Protein AF-A0A096M9A7-F1 (afdb_monomer_lite)

Radius of gyration: 38.65 Å; chains: 1; bounding box: 70×67×117 Å

Secondary structure (DSSP, 8-state):
-EES-S---EETTEE-SPPPEEPPPEEEPPPP-TTEEEES--SEEETT-EEEEEEPTT-EEES-SEEEB-TTSSBSSPPPEEE---BPPP--TTEEEEEEPPSSB-TT-EEEEEEPTTEEEES-SEEEE-TTS-EES---EEEE----------------------PPP--------

Foldseek 3Di:
DKAFDPDWDQDPVGTPDDDIDDDWQWAAFADDEPQKDKPDDDRIDGAQDWIAIDGHPQWDWADDRIWGQHPVSYTPDHDIYTHHAFADDDDEVQKDWDDWDDPRAGFQTKTFIDGHPQWDKDDHRMWGQHNVNATPPHDIYTDGPPPPPPPDDPDDDDDDDDDDDDDDDDDDDDDDD

pLDDT: mean 85.71, std 19.03, range [34.31, 97.94]

Sequence (177 aa):
MLVGQSVLRCEVQGWTGRVPTCDEVKCVTPAEIVNGRFSPKKDFYGYREVVRYSCNKGLELRGSRDLFCSEDGKFSSAAPTCVRVECKDPVIINGFWESGSRPPHKYKATVTFKCKPEYTMIGKPTVTCNIDSKWSPGLPKCTKNGNALVGNGNALVGGLTGAVVTIPILLVQNYWM

Organism: Poecilia formosa (NCBI:txid48698)

Structure (mmCIF, N/CA/C/O backbone):
data_AF-A0A096M9A7-F1
#
_entry.id   AF-A0A096M9A7-F1
#
loop_
_atom_site.group_PDB
_atom_site.id
_atom_site.type_symbol
_atom_site.label_atom_id
_atom_site.label_alt_id
_atom_site.label_comp_id
_atom_site.label_asym_id
_atom_site.label_entity_id
_atom_site.label_seq_id
_atom_site.pdbx_PDB_ins_code
_atom_site.Cartn_x
_atom_site.Cartn_y
_atom_site.Cartn_z
_atom_site.occupancy
_atom_site.B_iso_or_equiv
_atom_site.auth_seq_id
_atom_site.auth_comp_id
_atom_site.auth_asym_id
_atom_site.auth_atom_id
_atom_site.pdbx_PDB_model_num
ATOM 1 N N . MET A 1 1 ? -19.954 7.696 21.086 1.00 83.56 1 MET A N 1
ATOM 2 C CA . MET A 1 1 ? -20.851 8.088 19.991 1.00 83.56 1 MET A CA 1
ATOM 3 C C . MET A 1 1 ? -21.979 8.904 20.585 1.00 83.56 1 MET A C 1
ATOM 5 O O . MET A 1 1 ? -22.549 8.484 21.584 1.00 83.56 1 MET A O 1
ATOM 9 N N . LEU A 1 2 ? -22.255 10.083 20.028 1.00 86.81 2 LEU A N 1
ATOM 10 C CA . LEU A 1 2 ? -23.389 10.888 20.470 1.00 86.81 2 LEU A CA 1
ATOM 11 C C . LEU A 1 2 ? -24.690 10.214 20.018 1.00 86.81 2 LEU A C 1
ATOM 13 O O . LEU A 1 2 ? -24.870 9.960 18.829 1.00 86.81 2 LEU A O 1
ATOM 17 N N . VAL A 1 3 ? -25.593 9.962 20.958 1.00 88.12 3 VAL A N 1
ATOM 18 C CA . VAL A 1 3 ? -26.933 9.441 20.697 1.00 88.12 3 VAL A CA 1
ATOM 19 C C . VAL A 1 3 ? -27.945 10.512 21.085 1.00 88.12 3 VAL A C 1
ATOM 21 O O . VAL A 1 3 ? -28.114 10.844 22.261 1.00 88.12 3 VAL A O 1
ATOM 24 N N . GLY A 1 4 ? -28.602 11.083 20.076 1.00 88.19 4 GLY A N 1
ATOM 25 C CA . GLY A 1 4 ? -29.548 12.189 20.222 1.00 88.19 4 GLY A CA 1
ATOM 26 C C . GLY A 1 4 ? -29.172 13.396 19.365 1.00 88.19 4 GLY A C 1
ATOM 27 O O . GLY A 1 4 ? -28.389 13.294 18.422 1.00 88.19 4 GLY A O 1
ATOM 28 N N . GLN A 1 5 ? -29.756 14.551 19.678 1.00 89.31 5 GLN A N 1
ATOM 29 C CA . GLN A 1 5 ? -29.462 15.797 18.972 1.00 89.31 5 GLN A CA 1
ATOM 30 C C . GLN A 1 5 ? -28.092 16.343 19.390 1.00 89.31 5 GLN A C 1
ATOM 32 O O . GLN A 1 5 ? -27.795 16.441 20.576 1.00 89.31 5 GLN A O 1
ATOM 37 N N . SER A 1 6 ? -27.270 16.744 18.417 1.00 89.25 6 SER A N 1
ATOM 38 C CA . SER A 1 6 ? -25.973 17.400 18.659 1.00 89.25 6 SER A CA 1
ATOM 39 C C . SER A 1 6 ? -26.087 18.869 19.050 1.00 89.25 6 SER A C 1
ATOM 41 O O . SER A 1 6 ? -25.100 19.473 19.459 1.00 89.25 6 SER A O 1
ATOM 43 N N . VAL A 1 7 ? -27.285 19.443 18.934 1.00 91.06 7 VAL A N 1
ATOM 44 C CA . VAL A 1 7 ? -27.571 20.838 19.253 1.00 91.06 7 VAL A CA 1
ATOM 45 C C . VAL A 1 7 ? -28.910 20.905 19.968 1.00 91.06 7 VAL A C 1
ATOM 47 O O . VAL A 1 7 ? -29.917 20.447 19.432 1.00 91.06 7 VAL A O 1
ATOM 50 N N . LEU A 1 8 ? -28.918 21.521 21.147 1.00 91.88 8 LEU A N 1
ATOM 51 C CA . LEU A 1 8 ? -30.137 21.903 21.854 1.00 91.88 8 LEU A CA 1
ATOM 52 C C . LEU A 1 8 ? -30.291 23.418 21.764 1.00 91.88 8 LEU A C 1
ATOM 54 O O . LEU A 1 8 ? -29.304 24.153 21.834 1.00 91.88 8 LEU A O 1
ATOM 58 N N . ARG A 1 9 ? -31.527 23.892 21.607 1.00 93.19 9 ARG A N 1
ATOM 59 C CA . ARG A 1 9 ? -31.833 25.329 21.593 1.00 93.19 9 ARG A CA 1
ATOM 60 C C . ARG A 1 9 ? -32.567 25.702 22.866 1.00 93.19 9 ARG A C 1
ATOM 62 O O . ARG A 1 9 ? -33.495 24.998 23.251 1.00 93.19 9 ARG A O 1
ATOM 69 N N . CYS A 1 10 ? -32.155 26.788 23.506 1.00 91.94 10 CYS A N 1
ATOM 70 C CA . CYS A 1 10 ? -32.868 27.344 24.648 1.00 91.94 10 CYS A CA 1
ATOM 71 C C . CYS A 1 10 ? -33.947 28.306 24.138 1.00 91.94 10 CYS A C 1
ATOM 73 O O . CYS A 1 10 ? -33.634 29.262 23.429 1.00 91.94 10 CYS A O 1
ATOM 75 N N . GLU A 1 11 ? -35.201 28.033 24.481 1.00 93.12 11 GLU A N 1
ATOM 76 C CA . GLU A 1 11 ? -36.357 28.876 24.177 1.00 93.12 11 GLU A CA 1
ATOM 77 C C . GLU A 1 11 ? -36.994 29.395 25.476 1.00 93.12 11 GLU A C 1
ATOM 79 O O . GLU A 1 11 ? -36.540 29.094 26.579 1.00 93.12 11 GLU A O 1
ATOM 84 N N . VAL A 1 12 ? -38.069 30.183 25.362 1.00 94.25 12 VAL A N 1
ATOM 85 C CA . VAL A 1 12 ? -38.744 30.827 26.508 1.00 94.25 12 VAL A CA 1
ATOM 86 C C . VAL A 1 12 ? -39.238 29.807 27.548 1.00 94.25 12 VAL A C 1
ATOM 88 O O . VAL A 1 12 ? -39.298 30.117 28.734 1.00 94.25 12 VAL A O 1
ATOM 91 N N . GLN A 1 13 ? -39.559 28.580 27.121 1.00 92.44 13 GLN A N 1
ATOM 92 C CA . GLN A 1 13 ? -40.017 27.488 27.991 1.00 92.44 13 GLN A CA 1
ATOM 93 C C . GLN A 1 13 ? -38.896 26.515 28.411 1.00 92.44 13 GLN A C 1
ATOM 95 O O . GLN A 1 13 ? -39.174 25.509 29.062 1.00 92.44 13 GLN A O 1
ATOM 100 N N . GLY A 1 14 ? -37.635 26.805 28.069 1.00 90.88 14 GLY A N 1
ATOM 101 C CA . GLY A 1 14 ? -36.470 25.984 28.405 1.00 90.88 14 GLY A CA 1
ATOM 102 C C . GLY A 1 14 ? -35.791 25.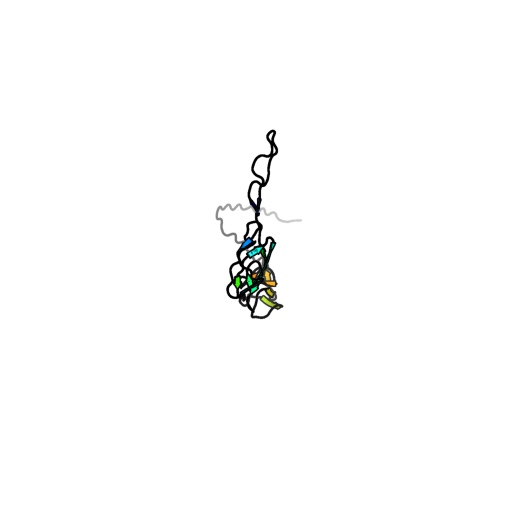341 27.193 1.00 90.88 14 GLY A C 1
ATOM 103 O O . GLY A 1 14 ? -35.977 25.754 26.049 1.00 90.88 14 GLY A O 1
ATOM 104 N N . TRP A 1 15 ? -34.949 24.338 27.452 1.00 90.00 15 TRP A N 1
ATOM 105 C CA . TRP A 1 15 ? -34.225 23.616 26.405 1.00 90.00 15 TRP A CA 1
ATOM 106 C C . TRP A 1 15 ? -35.167 22.758 25.560 1.00 90.00 15 TRP A C 1
ATOM 108 O O . TRP A 1 15 ? -35.959 21.973 26.078 1.00 90.00 15 TRP A O 1
ATOM 118 N N . THR A 1 16 ? -35.037 22.882 24.245 1.00 91.75 16 THR A N 1
ATOM 119 C CA . THR A 1 16 ? -35.750 22.059 23.269 1.00 91.75 16 THR A CA 1
ATOM 120 C C . THR A 1 16 ? -35.065 20.707 23.120 1.00 91.75 16 THR A C 1
ATOM 122 O O . THR A 1 16 ? -33.860 20.632 22.892 1.00 91.75 16 THR A O 1
ATOM 125 N N . GLY A 1 17 ? -35.847 19.632 23.224 1.00 87.88 17 GLY A N 1
ATOM 126 C CA . GLY A 1 17 ? -35.360 18.265 23.050 1.00 87.88 17 GLY A CA 1
ATOM 127 C C . GLY A 1 17 ? -34.871 17.604 24.341 1.00 87.88 17 GLY A C 1
ATOM 128 O O . GLY A 1 17 ? -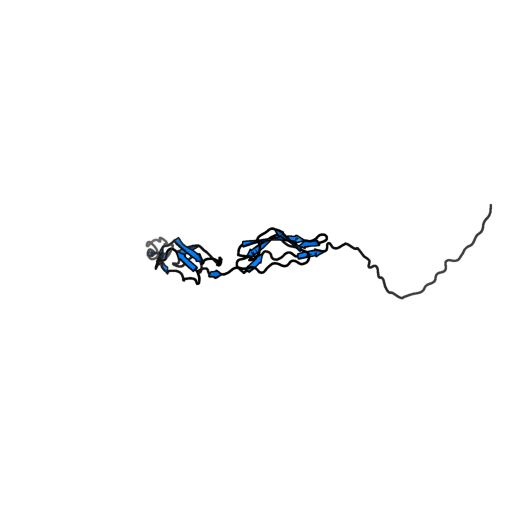34.983 18.142 25.440 1.00 87.88 17 GLY A O 1
ATOM 129 N N . ARG A 1 18 ? -34.365 16.374 24.207 1.00 90.06 18 ARG A N 1
ATOM 130 C CA . ARG A 1 18 ? -33.755 15.631 25.319 1.00 90.06 18 ARG A CA 1
ATOM 131 C C . ARG A 1 18 ? -32.244 15.816 25.287 1.00 90.06 18 ARG A C 1
ATOM 133 O O . ARG A 1 18 ? -31.655 15.823 24.208 1.00 90.06 18 ARG A O 1
ATOM 140 N N . VAL A 1 19 ? -31.635 15.896 26.469 1.00 89.44 19 VAL A N 1
ATOM 141 C CA . VAL A 1 19 ? -30.174 15.896 26.619 1.00 89.44 19 VAL A CA 1
ATOM 142 C C . VAL A 1 19 ? -29.604 14.652 25.925 1.00 89.44 19 VAL A C 1
ATOM 144 O O . VAL A 1 19 ? -30.070 13.547 26.220 1.00 89.44 19 VAL A O 1
ATOM 147 N N . PRO A 1 20 ? -28.660 14.801 24.977 1.00 91.62 20 PRO A N 1
ATOM 148 C CA . PRO A 1 20 ? -28.088 13.659 24.286 1.00 91.62 20 PRO A CA 1
ATOM 149 C C . PRO A 1 20 ? -27.222 12.834 25.236 1.00 91.62 20 PRO A C 1
ATOM 151 O O . PRO A 1 20 ? -26.706 13.326 26.240 1.00 91.62 20 PRO A O 1
ATOM 154 N N . THR A 1 21 ? -27.045 11.567 24.888 1.00 90.94 21 THR A N 1
ATOM 155 C CA . THR A 1 21 ? -26.214 10.630 25.648 1.00 90.94 21 THR A CA 1
ATOM 156 C C . THR A 1 21 ? -24.941 10.307 24.878 1.00 90.94 21 THR A C 1
ATOM 158 O O . THR A 1 21 ? -24.891 10.421 23.651 1.00 90.94 21 THR A O 1
ATOM 161 N N . CYS A 1 22 ? -23.885 9.954 25.607 1.00 88.25 22 CYS A N 1
ATOM 162 C CA . CYS A 1 22 ? -22.612 9.543 25.031 1.00 88.25 22 CYS A CA 1
ATOM 163 C C . CYS A 1 22 ? -22.414 8.057 25.288 1.00 88.25 22 CYS A C 1
ATOM 165 O O . CYS A 1 22 ? -22.040 7.663 26.391 1.00 88.25 22 CYS A O 1
ATOM 167 N N . ASP A 1 23 ? -22.609 7.259 24.247 1.00 89.31 23 ASP A N 1
ATOM 168 C CA . ASP A 1 23 ? -22.339 5.831 24.309 1.00 89.31 23 ASP A CA 1
ATOM 169 C C . ASP A 1 23 ? -20.864 5.552 24.037 1.00 89.31 23 ASP A C 1
ATOM 171 O O . ASP A 1 23 ? -20.188 6.269 23.289 1.00 89.31 23 ASP A O 1
ATOM 175 N N . GLU A 1 24 ? -20.343 4.486 24.628 1.00 90.12 24 GLU A N 1
ATOM 176 C CA . GLU A 1 24 ? -18.985 4.038 24.355 1.00 90.12 24 GLU A CA 1
ATOM 177 C C . GLU A 1 24 ? -18.873 3.558 22.898 1.00 90.12 24 GLU A C 1
ATOM 179 O O . GLU A 1 24 ? -19.685 2.766 22.421 1.00 90.12 24 GLU A O 1
ATOM 184 N N . VAL A 1 25 ? -17.861 4.033 22.167 1.00 94.06 25 VAL A N 1
ATOM 185 C CA . VAL A 1 25 ? -17.594 3.542 20.808 1.00 94.06 25 VAL A CA 1
ATOM 186 C C . VAL A 1 25 ? -16.861 2.214 20.911 1.00 94.06 25 VAL A C 1
ATOM 188 O O . VAL A 1 25 ? -15.770 2.156 21.479 1.00 94.06 25 VAL A O 1
ATOM 191 N N . LYS A 1 26 ? -17.441 1.172 20.317 1.00 94.75 26 LYS A N 1
ATOM 192 C CA . LYS A 1 26 ? -16.842 -0.160 20.245 1.00 94.75 26 LYS A CA 1
ATOM 193 C C . LYS A 1 26 ? -16.860 -0.656 18.812 1.00 94.75 26 LYS A C 1
ATOM 195 O O . LYS A 1 26 ? -17.927 -0.868 18.245 1.00 94.75 26 LYS A O 1
ATOM 200 N N . CYS A 1 27 ? -15.680 -0.877 18.252 1.00 95.62 27 CYS A N 1
ATOM 201 C CA . CYS A 1 27 ? -15.537 -1.600 17.000 1.00 95.62 27 CYS A CA 1
ATOM 202 C C . CYS A 1 27 ? -15.438 -3.095 17.283 1.00 95.62 27 CYS A C 1
ATOM 204 O O . CYS A 1 27 ? -14.633 -3.516 18.116 1.00 95.62 27 CYS A O 1
ATOM 206 N N . VAL A 1 28 ? -16.234 -3.891 16.571 1.00 95.19 28 VAL A N 1
ATOM 207 C CA . VAL A 1 28 ? -16.109 -5.355 16.568 1.00 95.19 28 VAL A CA 1
ATOM 208 C C . VAL A 1 28 ? -14.767 -5.740 15.960 1.00 95.19 28 VAL A C 1
ATOM 210 O O . VAL A 1 28 ? -14.280 -5.053 15.060 1.00 95.19 28 VAL A O 1
ATOM 213 N N . THR A 1 29 ? -14.181 -6.837 16.441 1.00 95.25 29 THR A N 1
ATOM 214 C CA . THR A 1 29 ? -12.941 -7.385 15.893 1.00 95.25 29 THR A CA 1
ATOM 215 C C . THR A 1 29 ? -12.959 -7.450 14.359 1.00 95.25 29 THR A C 1
ATOM 217 O O . THR A 1 29 ? -13.953 -7.881 13.764 1.00 95.25 29 THR A O 1
ATOM 220 N N . PRO A 1 30 ? -11.908 -6.955 13.685 1.00 93.44 30 PRO A N 1
ATOM 221 C CA . PRO A 1 30 ? -11.904 -6.891 12.235 1.00 93.44 30 PRO A CA 1
ATOM 222 C C . PRO A 1 30 ? -11.671 -8.284 11.634 1.00 93.44 30 PRO A C 1
ATOM 224 O O . PRO A 1 30 ? -11.196 -9.203 12.301 1.00 93.44 30 PRO A O 1
ATOM 227 N N . ALA A 1 31 ? -11.988 -8.438 10.348 1.00 91.31 31 ALA A N 1
ATOM 228 C CA . ALA A 1 31 ? -11.850 -9.717 9.658 1.00 91.31 31 ALA A CA 1
ATOM 229 C C . ALA A 1 31 ? -10.396 -10.222 9.643 1.00 91.31 31 ALA A C 1
ATOM 231 O O . ALA A 1 31 ? -9.459 -9.474 9.354 1.00 91.31 31 ALA A O 1
ATOM 232 N N . GLU A 1 32 ? -10.210 -11.520 9.891 1.00 93.19 32 GLU A N 1
ATOM 233 C CA . GLU A 1 32 ? -8.921 -12.165 9.656 1.00 93.19 32 GLU A CA 1
ATOM 234 C C . GLU A 1 32 ? -8.605 -12.220 8.156 1.00 93.19 32 GLU A C 1
ATOM 236 O O . GLU A 1 32 ? -9.496 -12.299 7.308 1.00 93.19 32 GLU A O 1
ATOM 241 N N . ILE A 1 33 ? -7.315 -12.178 7.821 1.00 96.12 33 ILE A N 1
ATOM 242 C CA . ILE A 1 33 ? -6.848 -12.156 6.433 1.00 96.12 33 ILE A CA 1
ATOM 243 C C . ILE A 1 33 ? -6.025 -13.405 6.132 1.00 96.12 33 ILE A C 1
ATOM 245 O O . ILE A 1 33 ? -5.212 -13.853 6.942 1.00 96.12 33 ILE A O 1
ATOM 249 N N . VAL A 1 34 ? -6.210 -13.966 4.939 1.00 96.56 34 VAL A N 1
ATOM 250 C CA . VAL A 1 34 ? -5.462 -15.149 4.500 1.00 96.56 34 VAL A CA 1
ATOM 251 C C . VAL A 1 34 ? -3.978 -14.801 4.367 1.00 96.56 34 VAL A C 1
ATOM 253 O O . VAL A 1 34 ? -3.616 -13.776 3.789 1.00 96.56 34 VAL A O 1
ATOM 256 N N . ASN A 1 35 ? -3.110 -15.677 4.878 1.00 96.69 35 ASN A N 1
ATOM 257 C CA . ASN A 1 35 ? -1.656 -15.493 4.901 1.00 96.69 35 ASN A CA 1
ATOM 258 C C . ASN A 1 35 ? -1.183 -14.206 5.600 1.00 96.69 35 ASN A C 1
ATOM 260 O O . ASN A 1 35 ? -0.130 -13.658 5.259 1.00 96.69 35 ASN A O 1
ATOM 264 N N . GLY A 1 36 ? -1.940 -13.731 6.584 1.00 96.19 36 GLY A N 1
ATOM 265 C CA . GLY A 1 36 ? -1.553 -12.607 7.417 1.00 96.19 36 GLY A CA 1
ATOM 266 C C . GLY A 1 36 ? -2.132 -12.712 8.818 1.00 96.19 36 GLY A C 1
ATOM 267 O O . GLY A 1 36 ? -2.780 -13.686 9.189 1.00 96.19 36 GLY A O 1
ATOM 268 N N . ARG A 1 37 ? -1.844 -11.697 9.622 1.00 96.75 37 ARG A N 1
ATOM 269 C CA . ARG A 1 37 ? -2.330 -11.553 10.994 1.00 96.75 37 ARG A CA 1
ATOM 270 C C . ARG A 1 37 ? -2.415 -10.079 11.351 1.00 96.75 37 ARG A C 1
ATOM 272 O O . ARG A 1 37 ? -1.676 -9.268 10.787 1.00 96.75 37 ARG A O 1
ATOM 279 N N . PHE A 1 38 ? -3.240 -9.747 12.332 1.00 97.12 38 PHE A N 1
ATOM 280 C CA . PHE A 1 38 ? -3.248 -8.422 12.941 1.00 97.12 38 PHE A CA 1
ATOM 281 C C . PHE A 1 38 ? -2.974 -8.489 14.441 1.00 97.12 38 PHE A C 1
ATOM 283 O O . PHE A 1 38 ? -3.144 -9.529 15.079 1.00 97.12 38 PHE A O 1
ATOM 290 N N . SER A 1 39 ? -2.525 -7.366 14.992 1.00 96.62 39 SER A N 1
ATOM 291 C CA . SER A 1 39 ? -2.286 -7.187 16.422 1.00 96.62 39 SER A CA 1
ATOM 292 C C . SER A 1 39 ? -2.635 -5.761 16.862 1.00 96.62 39 SER A C 1
ATOM 294 O O . SER A 1 39 ? -2.399 -4.836 16.077 1.00 96.62 39 SER A O 1
ATOM 296 N N . PRO A 1 40 ? -3.112 -5.557 18.103 1.00 96.50 40 PRO A N 1
ATOM 297 C CA . PRO A 1 40 ? -3.476 -6.590 19.084 1.00 96.50 40 PRO A CA 1
ATOM 298 C C . PRO A 1 40 ? -4.757 -7.331 18.670 1.00 96.50 40 PRO A C 1
ATOM 300 O O . PRO A 1 40 ? -5.548 -6.763 17.923 1.00 96.50 40 PRO A O 1
ATOM 303 N N . LYS A 1 41 ? -4.963 -8.575 19.130 1.00 95.50 41 LYS A N 1
ATOM 304 C CA . LYS A 1 41 ? -6.234 -9.307 18.969 1.00 95.50 41 LYS A CA 1
ATOM 305 C C . LYS A 1 41 ? -7.111 -9.075 20.201 1.00 95.50 41 LYS A C 1
ATOM 307 O O . LYS A 1 41 ? -6.688 -9.394 21.308 1.00 95.50 41 LYS A O 1
ATOM 312 N N . LYS A 1 42 ? -8.293 -8.501 19.996 1.00 95.75 42 LYS A N 1
ATOM 313 C CA . LYS A 1 42 ? -9.319 -8.245 21.013 1.00 95.75 42 LYS A CA 1
ATOM 314 C C . LYS A 1 42 ? -10.694 -8.527 20.409 1.00 95.75 42 LYS A C 1
ATOM 316 O O . LYS A 1 42 ? -10.843 -8.465 19.187 1.00 95.75 42 LYS A O 1
ATOM 321 N N . ASP A 1 43 ? -11.686 -8.763 21.259 1.00 94.69 43 ASP A N 1
ATOM 322 C CA . ASP A 1 43 ? -13.082 -8.897 20.824 1.00 94.69 43 ASP A CA 1
ATOM 323 C C . ASP A 1 43 ? -13.666 -7.542 20.399 1.00 94.69 43 ASP A C 1
ATOM 325 O O . ASP A 1 43 ? -14.406 -7.451 19.417 1.00 94.69 43 ASP A O 1
ATOM 329 N N . PHE A 1 44 ? -13.259 -6.476 21.100 1.00 95.88 44 PHE A N 1
ATOM 330 C CA . PHE A 1 44 ? -13.680 -5.101 20.847 1.00 95.88 44 PHE A CA 1
ATOM 331 C C . PHE A 1 44 ? -12.515 -4.117 20.941 1.00 95.88 44 PHE A C 1
ATOM 333 O O . PHE A 1 44 ? -11.563 -4.323 21.699 1.00 95.88 44 PHE A O 1
ATOM 340 N N . TYR A 1 45 ? -12.636 -3.025 20.190 1.00 96.88 45 TYR A N 1
ATOM 341 C CA . TYR A 1 45 ? -11.671 -1.931 20.145 1.00 96.88 45 TYR A CA 1
ATOM 342 C C . TYR A 1 45 ? -12.355 -0.610 20.467 1.00 96.88 45 TYR A C 1
ATOM 344 O O . TYR A 1 45 ? -13.426 -0.320 19.931 1.00 96.88 45 TYR A O 1
ATOM 352 N N . GLY A 1 46 ? -11.732 0.181 21.337 1.00 96.06 46 GLY A N 1
ATOM 353 C CA . GLY A 1 46 ? -12.223 1.510 21.706 1.00 96.06 46 GLY A CA 1
ATOM 354 C C . GLY A 1 46 ? -11.943 2.561 20.629 1.00 96.06 46 GLY A C 1
ATOM 355 O O . GLY A 1 46 ? -11.118 2.349 19.740 1.00 96.06 46 GLY A O 1
ATOM 356 N N . TYR A 1 47 ? -12.595 3.724 20.723 1.00 95.19 47 TYR A N 1
ATOM 357 C CA . TYR A 1 47 ? -12.358 4.856 19.816 1.00 95.19 47 TYR A CA 1
ATOM 358 C C . TYR A 1 47 ? -10.860 5.161 19.655 1.00 95.19 47 TYR A C 1
ATOM 360 O O . TYR A 1 47 ? -10.134 5.284 20.640 1.00 95.19 47 TYR A O 1
ATOM 368 N N . ARG A 1 48 ? -10.410 5.307 18.402 1.00 95.31 48 ARG A N 1
ATOM 369 C CA . ARG A 1 48 ? -9.011 5.542 17.995 1.00 95.31 48 ARG A CA 1
ATOM 370 C C . ARG A 1 48 ? -8.015 4.436 18.348 1.00 95.31 48 ARG A C 1
ATOM 372 O O . ARG A 1 48 ? -6.836 4.594 18.028 1.00 95.31 48 ARG A O 1
ATOM 379 N N . GLU A 1 49 ? -8.441 3.312 18.922 1.00 97.44 49 GLU A N 1
ATOM 380 C CA . GLU A 1 49 ? -7.560 2.150 19.026 1.00 97.44 49 GLU A CA 1
ATOM 381 C C . GLU A 1 49 ? -7.185 1.648 17.632 1.00 97.44 49 GLU A C 1
ATOM 383 O O . GLU A 1 49 ? -8.010 1.625 16.714 1.00 97.44 49 GLU A O 1
ATOM 388 N N . VAL A 1 50 ? -5.920 1.253 17.484 1.00 97.25 50 VAL A N 1
ATOM 389 C CA . VAL A 1 50 ? -5.334 0.858 16.205 1.00 97.25 50 VAL A CA 1
ATOM 390 C C . VAL A 1 50 ? -5.062 -0.637 16.191 1.00 97.25 50 VAL A C 1
ATOM 392 O O . VAL A 1 50 ? -4.429 -1.178 17.097 1.00 97.25 50 VAL A O 1
ATOM 395 N N . VAL A 1 51 ? -5.478 -1.286 15.109 1.00 97.56 51 VAL A N 1
ATOM 396 C CA . VAL A 1 51 ? -5.029 -2.625 14.733 1.00 97.56 51 VAL A CA 1
ATOM 397 C C . VAL A 1 51 ? -4.032 -2.518 13.594 1.00 97.56 51 VAL A C 1
ATOM 399 O O . VAL A 1 51 ? -4.218 -1.760 12.639 1.00 97.56 51 VAL A O 1
ATOM 402 N N . ARG A 1 52 ? -2.964 -3.304 13.686 1.00 97.69 52 ARG A N 1
ATOM 403 C CA . ARG A 1 52 ? -1.910 -3.342 12.680 1.00 97.69 52 ARG A CA 1
ATOM 404 C C . ARG A 1 52 ? -1.864 -4.699 12.013 1.00 97.69 52 ARG A C 1
ATOM 406 O O . ARG A 1 52 ? -1.620 -5.704 12.678 1.00 97.69 52 ARG A O 1
ATOM 413 N N . TYR A 1 53 ? -2.049 -4.707 10.701 1.00 97.94 53 TYR A N 1
ATOM 414 C CA . TYR A 1 53 ? -1.946 -5.896 9.869 1.00 97.94 53 TYR A CA 1
ATOM 415 C C . TYR A 1 53 ? -0.507 -6.169 9.443 1.00 97.94 53 TYR A C 1
ATOM 417 O O . TYR A 1 53 ? 0.310 -5.268 9.244 1.00 97.94 53 TYR A O 1
ATOM 425 N N . SER A 1 54 ? -0.206 -7.448 9.275 1.00 96.94 54 SER A N 1
ATOM 426 C CA . SER A 1 54 ? 1.076 -7.949 8.800 1.00 96.94 54 SER A CA 1
ATOM 427 C C . SER A 1 54 ? 0.862 -9.199 7.956 1.00 96.94 54 SER A C 1
ATOM 429 O O . SER A 1 54 ? 0.005 -10.024 8.271 1.00 96.94 54 SER A O 1
ATOM 431 N N . CYS A 1 55 ? 1.637 -9.337 6.884 1.00 97.44 55 CYS A N 1
ATOM 432 C CA . CYS A 1 55 ? 1.609 -10.519 6.032 1.00 97.44 55 CYS A CA 1
ATOM 433 C C . CYS A 1 55 ? 2.672 -11.535 6.445 1.00 97.44 55 CYS A C 1
ATOM 435 O O . CYS A 1 55 ? 3.699 -11.192 7.037 1.00 97.44 55 CYS A O 1
ATOM 437 N N . ASN A 1 56 ? 2.435 -12.795 6.089 1.00 97.44 56 ASN A N 1
ATOM 438 C CA . ASN A 1 56 ? 3.433 -13.850 6.181 1.00 97.44 56 ASN A CA 1
ATOM 439 C C . ASN A 1 56 ? 4.643 -13.539 5.283 1.00 97.44 56 ASN A C 1
ATOM 441 O O . ASN A 1 56 ? 4.574 -12.747 4.341 1.00 97.44 56 ASN A O 1
ATOM 445 N N . LYS A 1 57 ? 5.778 -14.182 5.577 1.00 94.38 57 LYS A N 1
ATOM 446 C CA . LYS A 1 57 ? 7.051 -13.940 4.885 1.00 94.38 57 LYS A CA 1
ATOM 447 C C . LYS A 1 57 ? 6.906 -14.106 3.364 1.00 94.38 57 LYS A C 1
ATOM 449 O O . LYS A 1 57 ? 6.446 -15.140 2.889 1.00 94.38 57 LYS A O 1
ATOM 454 N N . GLY A 1 58 ? 7.376 -13.108 2.612 1.00 92.06 58 GLY A N 1
ATOM 455 C CA . GLY A 1 58 ? 7.382 -13.125 1.143 1.00 92.06 58 GLY A CA 1
ATOM 456 C C . GLY A 1 58 ? 6.070 -12.687 0.484 1.00 92.06 58 GLY A C 1
ATOM 457 O O . GLY A 1 58 ? 5.912 -12.885 -0.721 1.00 92.06 58 GLY A O 1
ATOM 458 N N . LEU A 1 59 ? 5.145 -12.119 1.257 1.00 96.38 59 LEU A N 1
ATOM 459 C CA . LEU A 1 59 ? 3.925 -11.486 0.772 1.00 96.38 59 LEU A CA 1
ATOM 460 C C . LEU A 1 59 ? 3.918 -10.010 1.153 1.00 96.38 59 LEU A C 1
ATOM 462 O O . LEU A 1 59 ? 4.503 -9.606 2.156 1.00 96.38 59 LEU A O 1
ATOM 466 N N . GLU A 1 60 ? 3.200 -9.234 0.361 1.00 96.50 60 GLU A N 1
ATOM 467 C CA . GLU A 1 60 ? 3.099 -7.791 0.488 1.00 96.50 60 GLU A CA 1
ATOM 468 C C . GLU A 1 60 ? 1.664 -7.394 0.806 1.00 96.50 60 GLU A C 1
ATOM 470 O O . GLU A 1 60 ? 0.704 -8.005 0.327 1.00 96.50 60 GLU A O 1
ATOM 475 N N . LEU A 1 61 ? 1.520 -6.359 1.628 1.00 96.44 61 LEU A N 1
ATOM 476 C CA . LEU A 1 61 ? 0.221 -5.894 2.087 1.00 96.44 61 LEU A CA 1
ATOM 477 C C . LEU A 1 61 ? -0.389 -4.923 1.068 1.00 96.44 61 LEU A C 1
ATOM 479 O O . LEU A 1 61 ? 0.131 -3.829 0.849 1.00 96.44 61 LEU A O 1
ATOM 483 N N . ARG A 1 62 ? -1.519 -5.305 0.470 1.00 96.75 62 ARG A N 1
ATOM 484 C CA . ARG A 1 62 ? -2.332 -4.447 -0.395 1.00 96.75 62 ARG A CA 1
ATOM 485 C C . ARG A 1 62 ? -3.503 -3.872 0.401 1.00 96.75 62 ARG A C 1
ATOM 487 O O . ARG A 1 62 ? -4.457 -4.585 0.711 1.00 96.75 62 ARG A O 1
ATOM 494 N N . GLY A 1 63 ? -3.427 -2.575 0.686 1.00 95.12 63 GLY A N 1
ATOM 495 C CA . GLY A 1 63 ? -4.410 -1.826 1.470 1.00 95.12 63 GLY A CA 1
ATOM 496 C C . GLY A 1 63 ? -3.764 -1.110 2.657 1.00 95.12 63 GLY A C 1
ATOM 497 O O . GLY A 1 63 ? -2.539 -1.003 2.741 1.00 95.12 63 GLY A O 1
ATOM 498 N N . SER A 1 64 ? -4.592 -0.620 3.576 1.00 96.19 64 SER A N 1
ATOM 499 C CA . SER A 1 64 ? -4.131 0.054 4.791 1.00 96.19 64 SE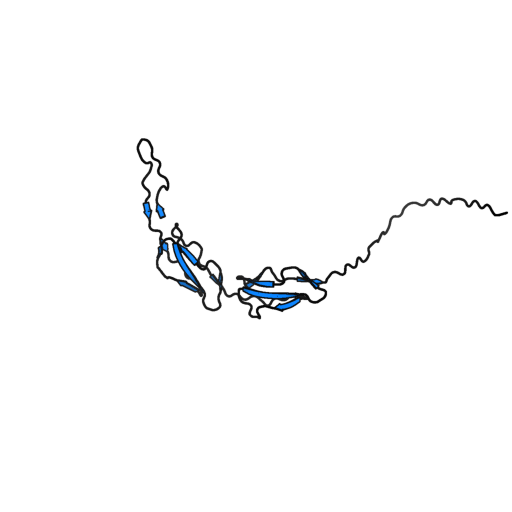R A CA 1
ATOM 500 C C . SER A 1 64 ? -3.525 -0.944 5.773 1.00 96.19 64 SER A C 1
ATOM 502 O O . SER A 1 64 ? -4.136 -1.953 6.111 1.00 96.19 64 SER A O 1
ATOM 504 N N . ARG A 1 65 ? -2.318 -0.648 6.260 1.00 96.44 65 ARG A N 1
ATOM 505 C CA . ARG A 1 65 ? -1.660 -1.452 7.301 1.00 96.44 65 ARG A CA 1
ATOM 506 C C . ARG A 1 65 ? -2.250 -1.221 8.682 1.00 96.44 65 ARG A C 1
ATOM 508 O O . ARG A 1 65 ? -2.392 -2.168 9.449 1.00 96.44 65 ARG A O 1
ATOM 515 N N . ASP A 1 66 ? -2.531 0.036 8.986 1.00 97.25 66 ASP A N 1
ATOM 516 C CA . ASP A 1 66 ? -2.983 0.490 10.289 1.00 97.25 66 ASP A CA 1
ATOM 517 C C . ASP A 1 66 ? -4.453 0.922 10.135 1.00 97.25 66 ASP A C 1
ATOM 519 O O . ASP A 1 66 ? -4.760 1.823 9.352 1.00 97.25 66 ASP A O 1
ATOM 523 N N . LEU A 1 67 ? -5.366 0.236 10.825 1.00 97.31 67 LEU A N 1
ATOM 524 C CA . LEU A 1 67 ? -6.799 0.548 10.854 1.00 97.31 67 LEU A CA 1
ATOM 525 C C . LEU A 1 67 ? -7.132 1.066 12.249 1.00 97.31 67 LEU A C 1
ATOM 527 O O . LEU A 1 67 ? -6.726 0.457 13.235 1.00 97.31 67 LEU A O 1
ATOM 531 N N . PHE A 1 68 ? -7.877 2.163 12.342 1.00 96.81 68 PHE A N 1
ATOM 532 C CA . PHE A 1 68 ? -8.298 2.723 13.626 1.00 96.81 68 PHE A CA 1
ATOM 533 C C . PHE A 1 68 ? -9.808 2.607 13.796 1.00 96.81 68 PHE A C 1
ATOM 535 O O . PHE A 1 68 ? -10.545 2.703 12.813 1.00 96.81 68 PHE A O 1
ATOM 542 N N . CYS A 1 69 ? -10.263 2.405 15.030 1.00 96.81 69 CYS A N 1
ATOM 543 C CA . CYS A 1 69 ? -11.684 2.425 15.344 1.00 96.81 69 CYS A CA 1
ATOM 544 C C . CYS A 1 69 ? -12.219 3.860 15.239 1.00 96.81 69 CYS A C 1
ATOM 546 O O . CYS A 1 69 ? -11.794 4.759 15.971 1.00 96.81 69 CYS A O 1
ATOM 548 N N . SER A 1 70 ? -13.105 4.075 14.275 1.00 95.12 70 SER A N 1
ATOM 549 C CA . SER A 1 70 ? -13.745 5.351 13.976 1.00 95.12 70 SER A CA 1
ATOM 550 C C . SER A 1 70 ? -14.933 5.597 14.915 1.00 95.12 70 SER A C 1
ATOM 552 O O . SER A 1 70 ? -15.351 4.720 15.667 1.00 95.12 70 SER A O 1
ATOM 554 N N . GLU A 1 71 ? -15.449 6.824 14.927 1.00 91.94 71 GLU A N 1
ATOM 555 C CA . GLU A 1 71 ? -16.532 7.257 15.823 1.00 91.94 71 GLU A CA 1
ATOM 556 C C . GLU A 1 71 ? -17.872 6.548 15.577 1.00 91.94 71 GLU A C 1
ATOM 558 O O . GLU A 1 71 ? -18.709 6.488 16.478 1.00 91.94 71 GLU A O 1
ATOM 563 N N . ASP A 1 72 ? -18.041 5.977 14.384 1.00 90.62 72 ASP A N 1
ATOM 564 C CA . ASP A 1 72 ? -19.201 5.208 13.931 1.00 90.62 72 ASP A CA 1
ATOM 565 C C . ASP A 1 72 ? -19.168 3.736 14.381 1.00 90.62 72 ASP A C 1
ATOM 567 O O . ASP A 1 72 ? -20.004 2.937 13.958 1.00 90.62 72 ASP A O 1
ATOM 571 N N . GLY A 1 73 ? -18.195 3.353 15.218 1.00 92.25 73 GLY A N 1
ATOM 572 C CA . GLY A 1 73 ? -18.045 1.976 15.691 1.00 92.25 73 GLY A CA 1
ATOM 573 C C . GLY A 1 73 ? -17.565 1.011 14.603 1.00 92.25 73 GLY A C 1
ATOM 574 O O . GLY A 1 73 ? -17.738 -0.202 14.730 1.00 92.25 73 GLY A O 1
ATOM 575 N N . LYS A 1 74 ? -16.953 1.526 13.528 1.00 94.31 74 LYS A N 1
ATOM 576 C CA . LYS A 1 74 ? -16.330 0.732 12.462 1.00 94.31 74 LYS A CA 1
ATOM 577 C C . LYS A 1 74 ? -14.855 1.070 12.324 1.00 94.31 74 LYS A C 1
ATOM 579 O O . LYS A 1 74 ?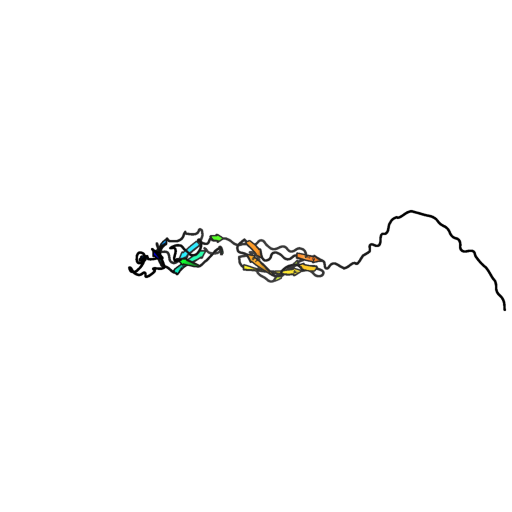 -14.389 2.121 12.750 1.00 94.31 74 LYS A O 1
ATOM 584 N N . PHE A 1 75 ? -14.092 0.176 11.709 1.00 96.62 75 PHE A N 1
ATOM 585 C CA . PHE A 1 75 ? -12.715 0.498 11.357 1.00 96.62 75 PHE A CA 1
ATOM 586 C C . PHE A 1 75 ? -12.653 1.465 10.174 1.00 96.62 75 PHE A C 1
ATOM 588 O O . PHE A 1 75 ? -13.458 1.391 9.248 1.00 96.62 75 PHE A O 1
ATOM 595 N N . SER A 1 76 ? -11.643 2.332 10.189 1.00 96.12 76 SER A N 1
ATOM 596 C CA . SER A 1 76 ? -11.421 3.400 9.208 1.00 96.12 76 SER A CA 1
ATOM 597 C C . SER A 1 76 ? -11.300 2.949 7.751 1.00 96.12 76 SER A C 1
ATOM 599 O O . SER A 1 76 ? -11.452 3.754 6.836 1.00 96.12 76 SER A O 1
ATOM 601 N N . SER A 1 77 ? -10.982 1.677 7.514 1.00 95.56 77 SER A N 1
ATOM 602 C CA . SER A 1 77 ? -10.931 1.078 6.182 1.00 95.56 77 SER A CA 1
ATOM 603 C C . SER A 1 77 ? -11.189 -0.426 6.261 1.00 95.56 77 SER A C 1
ATOM 605 O O . SER A 1 77 ? -11.199 -1.009 7.346 1.00 95.56 77 SER A O 1
ATOM 607 N N . ALA A 1 78 ? -11.422 -1.055 5.109 1.00 95.12 78 ALA A N 1
ATOM 608 C CA . ALA A 1 78 ? -11.560 -2.504 5.018 1.00 95.12 78 ALA A CA 1
ATOM 609 C C . ALA A 1 78 ? -10.235 -3.217 5.340 1.00 95.12 78 ALA A C 1
ATOM 611 O O . ALA A 1 78 ? -9.151 -2.659 5.144 1.00 95.12 78 ALA A O 1
ATOM 612 N N . ALA A 1 79 ? -10.331 -4.468 5.797 1.00 95.75 79 ALA A N 1
ATOM 613 C CA . ALA A 1 79 ? -9.158 -5.295 6.047 1.00 95.75 79 ALA A CA 1
ATOM 614 C C . ALA A 1 79 ? -8.310 -5.438 4.761 1.00 95.75 79 ALA A C 1
ATOM 616 O O . ALA A 1 79 ? -8.862 -5.664 3.678 1.00 95.75 79 ALA A O 1
ATOM 617 N N . PRO A 1 80 ? -6.978 -5.288 4.849 1.00 97.25 80 PRO A N 1
ATOM 618 C CA . PRO A 1 80 ? -6.094 -5.400 3.695 1.00 97.25 80 PRO A CA 1
ATOM 619 C C . PRO A 1 80 ? -5.966 -6.850 3.213 1.00 97.25 80 PRO A C 1
ATOM 621 O O . PRO A 1 80 ? -6.369 -7.796 3.881 1.00 97.25 80 PRO A O 1
ATOM 624 N N . THR A 1 81 ? -5.335 -7.045 2.059 1.00 97.19 81 THR A N 1
ATOM 625 C CA . THR A 1 81 ? -5.058 -8.383 1.512 1.00 97.19 81 THR A CA 1
ATOM 626 C C . THR A 1 81 ? -3.558 -8.627 1.408 1.00 97.19 81 THR A C 1
ATOM 628 O O . THR A 1 81 ? -2.794 -7.708 1.118 1.00 97.19 81 THR A O 1
ATOM 631 N N . CYS A 1 82 ? -3.122 -9.866 1.634 1.00 97.56 82 CYS A N 1
ATOM 632 C CA . CYS A 1 82 ? -1.733 -10.267 1.430 1.00 97.56 82 CYS A CA 1
ATOM 633 C C . CYS A 1 82 ? -1.567 -10.880 0.043 1.00 97.56 82 CYS A C 1
ATOM 635 O O . CYS A 1 82 ? -2.198 -11.885 -0.280 1.00 97.56 82 CYS A O 1
ATOM 637 N N . VAL A 1 83 ? -0.705 -10.282 -0.777 1.00 96.88 83 VAL A N 1
ATOM 638 C CA . VAL A 1 83 ? -0.483 -10.695 -2.166 1.00 96.88 83 VAL A CA 1
ATOM 639 C C . VAL A 1 83 ? 0.989 -10.994 -2.411 1.00 96.88 83 VAL A C 1
ATOM 641 O O . VAL A 1 83 ? 1.873 -10.326 -1.878 1.00 96.88 83 VAL A O 1
ATOM 644 N N . ARG A 1 84 ? 1.274 -12.002 -3.237 1.00 96.44 84 ARG A N 1
ATOM 645 C CA . ARG A 1 84 ? 2.625 -12.197 -3.767 1.00 96.44 84 ARG A CA 1
ATOM 646 C C . ARG A 1 84 ? 2.813 -11.232 -4.928 1.00 96.44 84 ARG A C 1
ATOM 648 O O . ARG A 1 84 ? 1.993 -11.217 -5.842 1.00 96.44 84 ARG A O 1
ATOM 655 N N . VAL A 1 85 ? 3.876 -10.439 -4.875 1.00 96.81 85 VAL A N 1
ATOM 656 C CA . VAL A 1 85 ? 4.222 -9.491 -5.936 1.00 96.81 85 VAL A CA 1
ATOM 657 C C . VAL A 1 85 ? 5.492 -9.953 -6.614 1.00 96.81 85 VAL A C 1
ATOM 659 O O . VAL A 1 85 ? 6.535 -10.067 -5.969 1.00 96.81 85 VAL A O 1
ATOM 662 N N . GLU A 1 86 ? 5.386 -10.186 -7.914 1.00 96.69 86 GLU A N 1
ATOM 663 C CA . GLU A 1 86 ? 6.512 -10.566 -8.751 1.00 96.69 86 GLU A CA 1
ATOM 664 C C . GLU A 1 86 ? 6.285 -10.026 -10.161 1.00 96.69 86 GLU A C 1
ATOM 666 O O . GLU A 1 86 ? 5.402 -10.486 -10.888 1.00 96.69 86 GLU A O 1
ATOM 671 N N . CYS A 1 87 ? 7.043 -8.997 -10.533 1.00 96.38 87 CYS A N 1
ATOM 672 C CA . CYS A 1 87 ? 6.967 -8.438 -11.873 1.00 96.38 87 CYS A CA 1
ATOM 673 C C . CYS A 1 87 ? 7.748 -9.311 -12.852 1.00 96.38 87 CYS A C 1
ATOM 675 O O . CYS A 1 87 ? 8.868 -9.732 -12.570 1.00 96.38 87 CYS A O 1
ATOM 677 N N . LYS A 1 88 ? 7.165 -9.534 -14.033 1.00 95.44 88 LYS A N 1
ATOM 678 C CA . LYS A 1 88 ? 7.856 -10.219 -15.129 1.00 95.44 88 LYS A CA 1
ATOM 679 C C . LYS A 1 88 ? 9.090 -9.437 -15.558 1.00 95.44 88 LYS A C 1
ATOM 681 O O . LYS A 1 88 ? 9.067 -8.203 -15.539 1.00 95.44 88 LYS A O 1
ATOM 686 N N . ASP A 1 89 ? 10.102 -10.163 -16.018 1.00 93.81 89 ASP A N 1
ATOM 687 C CA . ASP A 1 89 ? 11.332 -9.568 -16.518 1.00 93.81 89 ASP A CA 1
ATOM 688 C C . ASP A 1 89 ? 11.026 -8.570 -17.653 1.00 93.81 89 ASP A C 1
ATOM 690 O O . ASP A 1 89 ? 10.398 -8.923 -18.659 1.00 93.81 89 ASP A O 1
ATOM 694 N N . PRO A 1 90 ? 11.397 -7.294 -17.477 1.00 91.31 90 PRO A N 1
ATOM 695 C CA . PRO A 1 90 ? 11.102 -6.236 -18.434 1.00 91.31 90 PRO A CA 1
ATOM 696 C C . PRO A 1 90 ? 11.971 -6.360 -19.693 1.00 91.31 90 PRO A C 1
ATOM 698 O O . PRO A 1 90 ? 13.197 -6.409 -19.615 1.00 91.31 90 PRO A O 1
ATOM 701 N N . VAL A 1 91 ? 11.337 -6.344 -20.870 1.00 90.62 91 VAL A N 1
ATOM 702 C CA . VAL A 1 91 ? 12.023 -6.407 -22.172 1.00 90.62 91 VAL A CA 1
ATOM 703 C C . VAL A 1 91 ? 11.823 -5.097 -22.925 1.00 90.62 91 VAL A C 1
ATOM 705 O O . VAL A 1 91 ? 10.691 -4.697 -23.194 1.00 90.62 91 VAL A O 1
ATOM 708 N N . ILE A 1 92 ? 12.929 -4.443 -23.292 1.00 93.56 92 ILE A N 1
ATOM 709 C CA . ILE A 1 92 ? 12.926 -3.188 -24.054 1.00 93.56 92 ILE A CA 1
ATOM 710 C C . ILE A 1 92 ? 13.692 -3.383 -25.356 1.00 93.56 92 ILE A C 1
ATOM 712 O O . ILE A 1 92 ? 14.908 -3.569 -25.365 1.00 93.56 92 ILE A O 1
ATOM 716 N N . ILE A 1 93 ? 12.974 -3.315 -26.476 1.00 94.56 93 ILE A N 1
ATOM 717 C CA . ILE A 1 93 ? 13.571 -3.400 -27.811 1.00 94.56 93 ILE A CA 1
ATOM 718 C C . ILE A 1 93 ? 14.483 -2.182 -28.011 1.00 94.56 93 ILE A C 1
ATOM 720 O O . ILE A 1 93 ? 14.075 -1.052 -27.753 1.00 94.56 93 ILE A O 1
ATOM 724 N N . ASN A 1 94 ? 15.718 -2.414 -28.463 1.00 94.69 94 ASN A N 1
ATOM 725 C CA . ASN A 1 94 ? 16.760 -1.387 -28.625 1.00 94.69 94 ASN A CA 1
ATOM 726 C C . ASN A 1 94 ? 17.166 -0.658 -27.330 1.00 94.69 94 ASN A C 1
ATOM 728 O O . ASN A 1 94 ? 17.831 0.375 -27.391 1.00 94.69 94 ASN A O 1
ATOM 732 N N . GLY A 1 95 ? 16.821 -1.218 -26.169 1.00 94.19 95 GLY A N 1
ATOM 733 C CA . GLY A 1 95 ? 17.329 -0.808 -24.864 1.00 94.19 95 GLY A CA 1
ATOM 734 C C . GLY A 1 95 ? 18.183 -1.894 -24.217 1.00 94.19 95 GLY A C 1
ATOM 735 O O . GLY A 1 95 ? 18.236 -3.031 -24.687 1.00 94.19 95 GLY A O 1
ATOM 736 N N . PHE A 1 96 ? 18.868 -1.534 -23.138 1.00 94.00 96 PHE A N 1
ATOM 737 C CA . PHE A 1 96 ? 19.578 -2.458 -22.265 1.00 94.00 96 PHE A CA 1
ATOM 738 C C . PHE A 1 96 ? 19.412 -2.055 -20.801 1.00 94.00 96 PHE A C 1
ATOM 740 O O . PHE A 1 96 ? 19.084 -0.911 -20.473 1.00 94.00 96 PHE A O 1
ATOM 747 N N . TRP A 1 97 ? 19.619 -3.034 -19.926 1.00 94.12 97 TRP A N 1
ATOM 748 C CA . TRP A 1 97 ? 19.626 -2.837 -18.486 1.00 94.12 97 TRP A CA 1
ATOM 749 C C . TRP A 1 97 ? 20.878 -2.066 -18.081 1.00 94.12 97 TRP A C 1
ATOM 751 O O . TRP A 1 97 ? 21.990 -2.557 -18.259 1.00 94.12 97 TRP A O 1
ATOM 761 N N . GLU A 1 98 ? 20.704 -0.886 -17.495 1.00 95.25 98 GLU A N 1
ATOM 762 C CA . GLU A 1 98 ? 21.821 -0.075 -17.011 1.00 95.25 98 GLU A CA 1
ATOM 763 C C . GLU A 1 98 ? 22.122 -0.359 -15.535 1.00 95.25 98 GLU A C 1
ATOM 765 O O . GLU A 1 98 ? 23.267 -0.599 -15.163 1.00 95.25 98 GLU A O 1
ATOM 770 N N . SER A 1 99 ? 21.096 -0.368 -14.680 1.00 95.75 99 SER A N 1
ATOM 771 C CA . SER A 1 99 ? 21.250 -0.602 -13.239 1.00 95.75 99 SER A CA 1
ATOM 772 C C . SER A 1 99 ? 19.928 -1.000 -12.573 1.00 95.75 99 SER A C 1
ATOM 774 O O . SER A 1 99 ? 18.863 -0.913 -13.182 1.00 95.75 99 SER A O 1
ATOM 776 N N . GLY A 1 100 ? 19.986 -1.480 -11.326 1.00 94.50 100 GLY A N 1
ATOM 777 C CA . GLY A 1 100 ? 18.799 -1.807 -10.525 1.00 94.50 100 GLY A CA 1
ATOM 778 C C . GLY A 1 100 ? 18.756 -3.243 -9.994 1.00 94.50 100 GLY A C 1
ATOM 779 O O . GLY A 1 100 ? 19.756 -3.960 -9.988 1.00 94.50 100 GLY A O 1
ATOM 780 N N . SER A 1 101 ? 17.583 -3.648 -9.509 1.00 94.38 101 SER A N 1
ATOM 781 C CA . SER A 1 101 ? 17.322 -4.934 -8.850 1.00 94.38 101 SER A CA 1
ATOM 782 C C . SER A 1 101 ? 17.275 -6.092 -9.844 1.00 94.38 101 SER A C 1
ATOM 784 O O . SER A 1 101 ? 16.439 -6.058 -10.736 1.00 94.38 101 SER A O 1
ATOM 786 N N . ARG A 1 102 ? 18.101 -7.135 -9.665 1.00 91.94 102 ARG A N 1
ATOM 787 C CA . ARG A 1 102 ? 18.071 -8.363 -10.489 1.00 91.94 102 ARG A CA 1
ATOM 788 C C . ARG A 1 102 ? 16.807 -9.214 -10.251 1.00 91.94 102 ARG A C 1
ATOM 790 O O . ARG A 1 102 ? 16.215 -9.093 -9.175 1.00 91.94 102 ARG A O 1
ATOM 797 N N . PRO A 1 103 ? 16.419 -10.090 -11.201 1.00 91.81 103 PRO A N 1
ATOM 798 C CA . PRO A 1 103 ? 15.336 -11.047 -10.990 1.00 91.81 103 PRO A CA 1
ATOM 799 C C . PRO A 1 103 ? 15.624 -11.987 -9.801 1.00 91.81 103 PRO A C 1
ATOM 801 O O . PRO A 1 103 ? 16.791 -12.324 -9.567 1.00 91.81 103 PRO A O 1
ATOM 804 N N . PRO A 1 104 ? 14.597 -12.445 -9.058 1.00 93.62 104 PRO A N 1
ATOM 805 C CA . PRO A 1 104 ? 13.172 -12.143 -9.231 1.00 93.62 104 PRO A CA 1
ATOM 806 C C . PRO A 1 104 ? 12.782 -10.743 -8.718 1.00 93.62 104 PRO A C 1
ATOM 808 O O . PRO A 1 104 ? 13.171 -10.322 -7.624 1.00 93.62 104 PRO A O 1
ATOM 811 N N . HIS A 1 105 ? 11.962 -10.030 -9.494 1.00 95.56 105 HIS A N 1
ATOM 812 C CA . HIS A 1 105 ? 11.576 -8.642 -9.224 1.00 95.56 105 HIS A CA 1
ATOM 813 C C . HIS A 1 105 ? 10.392 -8.531 -8.257 1.00 95.56 105 HIS A C 1
ATOM 815 O O . HIS A 1 105 ? 9.229 -8.591 -8.657 1.00 95.56 105 HIS A O 1
ATOM 821 N N . LYS A 1 106 ? 10.691 -8.331 -6.972 1.00 95.81 106 LYS A N 1
ATOM 822 C CA . LYS A 1 106 ? 9.687 -8.169 -5.905 1.00 95.81 106 LYS A CA 1
ATOM 823 C C . LYS A 1 106 ? 9.099 -6.753 -5.855 1.00 95.81 106 LYS A C 1
ATOM 825 O O . LYS A 1 106 ? 9.540 -5.853 -6.566 1.00 95.81 106 LYS A O 1
ATOM 830 N N . TYR A 1 107 ? 8.112 -6.540 -4.985 1.00 96.69 107 TYR A N 1
ATOM 831 C CA . TYR A 1 107 ? 7.511 -5.222 -4.764 1.00 96.69 107 TYR A CA 1
ATOM 832 C C . TYR A 1 107 ? 8.561 -4.144 -4.469 1.00 96.69 107 TYR A C 1
ATOM 834 O O . TYR A 1 107 ? 9.505 -4.367 -3.712 1.00 96.69 107 TYR A O 1
ATOM 842 N N . LYS A 1 108 ? 8.386 -2.971 -5.088 1.00 96.19 108 LYS A N 1
ATOM 843 C CA . LYS A 1 108 ? 9.316 -1.832 -5.059 1.00 96.19 108 LYS A CA 1
ATOM 844 C C . LYS A 1 108 ? 10.704 -2.097 -5.654 1.00 96.19 108 LYS A C 1
ATOM 846 O O . LYS A 1 108 ? 11.551 -1.213 -5.568 1.00 96.19 108 LYS A O 1
ATOM 851 N N . ALA A 1 109 ? 10.943 -3.244 -6.297 1.00 96.75 109 ALA A N 1
ATOM 852 C CA . ALA A 1 109 ? 12.138 -3.432 -7.113 1.00 96.75 109 ALA A CA 1
ATOM 853 C C . ALA A 1 109 ? 12.183 -2.362 -8.208 1.00 96.75 109 ALA A C 1
ATOM 855 O O . ALA A 1 109 ? 11.164 -2.083 -8.847 1.00 96.75 109 ALA A O 1
ATOM 856 N N . THR A 1 110 ? 13.353 -1.770 -8.421 1.00 97.12 110 THR A N 1
ATOM 857 C CA . THR A 1 110 ? 13.559 -0.716 -9.415 1.00 97.12 110 THR A CA 1
ATOM 858 C C . THR A 1 110 ? 14.562 -1.162 -10.460 1.00 97.12 110 THR A C 1
ATOM 860 O O . THR A 1 110 ? 15.555 -1.815 -10.142 1.00 97.12 110 THR A O 1
ATOM 863 N N . VAL A 1 111 ? 14.300 -0.818 -11.717 1.00 96.62 111 VAL A N 1
ATOM 864 C CA . VAL A 1 111 ? 15.196 -1.110 -12.840 1.00 96.62 111 VAL A CA 1
ATOM 865 C C . VAL A 1 111 ? 15.307 0.134 -13.701 1.00 96.62 111 VAL A C 1
ATOM 867 O O . VAL A 1 111 ? 14.294 0.765 -14.007 1.00 96.62 111 VAL A O 1
ATOM 870 N N . THR A 1 112 ? 16.534 0.482 -14.074 1.00 96.81 112 THR A N 1
ATOM 871 C CA . THR A 1 112 ? 16.845 1.610 -14.948 1.00 96.81 112 THR A CA 1
ATOM 872 C C . THR A 1 112 ? 17.383 1.097 -16.272 1.00 96.81 112 THR A C 1
ATOM 874 O O . THR A 1 112 ? 18.295 0.266 -16.316 1.00 96.81 112 THR A O 1
ATOM 877 N N . PHE A 1 113 ? 16.813 1.614 -17.354 1.00 96.06 113 PHE A N 1
ATOM 878 C CA . PHE A 1 113 ? 17.171 1.265 -18.718 1.00 96.06 113 PHE A CA 1
ATOM 879 C C . PHE A 1 113 ? 17.869 2.407 -19.426 1.00 96.06 113 PHE A C 1
ATOM 881 O O . PHE A 1 113 ? 17.632 3.581 -19.146 1.00 96.06 113 PHE A O 1
ATOM 888 N N . LYS A 1 114 ? 18.638 2.032 -20.443 1.00 95.94 114 LYS A N 1
ATOM 889 C CA . LYS A 1 114 ? 19.254 2.954 -21.384 1.00 95.94 114 LYS A CA 1
ATOM 890 C C . LYS A 1 114 ? 19.046 2.463 -22.807 1.00 95.94 114 LYS A C 1
ATOM 892 O O . LYS A 1 114 ? 19.069 1.262 -23.066 1.00 95.94 114 LYS A O 1
ATOM 897 N N . CYS A 1 115 ? 18.806 3.386 -23.731 1.00 96.38 115 CYS A N 1
ATOM 898 C CA . CYS A 1 115 ? 18.704 3.043 -25.144 1.00 96.38 115 CYS A CA 1
ATOM 899 C C . CYS A 1 115 ? 20.094 2.799 -25.743 1.00 96.38 115 CYS A C 1
ATOM 901 O O . CYS A 1 115 ? 21.090 3.381 -25.307 1.00 96.38 115 CYS A O 1
ATOM 903 N N . LYS A 1 116 ? 20.162 1.915 -26.741 1.00 95.75 116 LYS A N 1
ATOM 904 C CA . LYS A 1 116 ? 21.363 1.729 -27.562 1.00 95.75 116 LYS A CA 1
ATOM 905 C C . LYS A 1 116 ? 21.719 3.040 -28.294 1.00 95.75 116 LYS A C 1
ATOM 907 O O . LYS A 1 116 ? 20.838 3.887 -28.460 1.00 95.75 116 LYS A O 1
ATOM 912 N N . PRO A 1 117 ? 22.970 3.204 -28.765 1.00 93.62 117 PRO A N 1
ATOM 913 C CA . PRO A 1 117 ? 23.331 4.320 -29.641 1.00 93.62 117 PRO A CA 1
ATOM 914 C C . PRO A 1 117 ? 22.360 4.439 -30.825 1.00 93.62 117 PRO A C 1
ATOM 916 O O . PRO A 1 117 ? 21.854 3.422 -31.298 1.00 93.62 117 PRO A O 1
ATOM 919 N N . GLU A 1 118 ? 22.097 5.663 -31.287 1.00 91.81 118 GLU A N 1
ATOM 920 C CA . GLU A 1 118 ? 21.103 6.000 -32.327 1.00 91.81 118 GLU A CA 1
ATOM 921 C C . GLU A 1 118 ? 19.621 5.859 -31.937 1.00 91.81 118 GLU A C 1
ATOM 923 O O . GLU A 1 118 ? 18.744 6.032 -32.786 1.00 91.81 118 GLU A O 1
ATOM 928 N N . TYR A 1 119 ? 19.310 5.581 -30.667 1.00 94.50 119 TYR A N 1
ATOM 929 C CA . TYR A 1 119 ? 17.938 5.542 -30.158 1.00 94.50 119 TYR A CA 1
ATOM 930 C C . TYR A 1 119 ? 17.730 6.537 -29.015 1.00 94.50 119 TYR A C 1
ATOM 932 O O . TYR A 1 119 ? 18.532 6.617 -28.086 1.00 94.50 119 TYR A O 1
ATOM 940 N N . THR A 1 120 ? 16.594 7.228 -29.041 1.00 93.44 120 THR A N 1
ATOM 941 C CA . THR A 1 120 ? 16.139 8.110 -27.962 1.00 93.44 120 THR A CA 1
ATOM 942 C C . THR A 1 120 ? 15.056 7.424 -27.135 1.00 93.44 120 THR A C 1
ATOM 944 O O . THR A 1 120 ? 14.209 6.697 -27.662 1.00 93.44 120 THR A O 1
ATOM 947 N N . MET A 1 121 ? 15.089 7.650 -25.821 1.00 94.62 121 MET A N 1
ATOM 948 C CA . MET A 1 121 ? 14.116 7.096 -24.890 1.00 94.62 121 MET A CA 1
ATOM 949 C C . MET A 1 121 ? 12.841 7.939 -24.828 1.00 94.62 121 MET A C 1
ATOM 951 O O . MET A 1 121 ? 12.892 9.142 -24.592 1.00 94.62 121 MET A O 1
ATOM 955 N N . ILE A 1 122 ? 11.695 7.274 -24.941 1.00 95.38 122 ILE A N 1
ATOM 956 C CA . ILE A 1 122 ? 10.368 7.830 -24.688 1.00 95.38 122 ILE A CA 1
ATOM 957 C C . ILE A 1 122 ? 9.805 7.187 -23.418 1.00 95.38 122 ILE A C 1
ATOM 959 O O . ILE A 1 122 ? 9.623 5.968 -23.354 1.00 95.38 122 ILE A O 1
ATOM 963 N N . GLY A 1 123 ? 9.500 8.014 -22.416 1.00 94.25 123 GLY A N 1
ATOM 964 C CA . GLY A 1 123 ? 9.029 7.585 -21.095 1.00 94.25 123 GLY A CA 1
ATOM 965 C C . GLY A 1 123 ? 10.088 7.769 -20.006 1.00 94.25 123 GLY A C 1
ATOM 966 O O . GLY A 1 123 ? 11.093 8.445 -20.215 1.00 94.25 123 GLY A O 1
ATOM 967 N N . LYS A 1 124 ? 9.857 7.190 -18.819 1.00 96.00 124 LYS A N 1
ATOM 968 C CA . LYS A 1 124 ? 10.834 7.253 -17.720 1.00 96.00 124 LYS A CA 1
ATOM 969 C C . LYS A 1 124 ? 11.856 6.114 -17.841 1.00 96.00 124 LYS A C 1
ATOM 971 O O . LYS A 1 124 ? 11.430 4.973 -18.009 1.00 96.00 124 LYS A O 1
ATOM 976 N N . PRO A 1 125 ? 13.166 6.389 -17.690 1.00 94.50 125 PRO A N 1
ATOM 977 C CA . PRO A 1 125 ? 14.210 5.361 -17.748 1.00 94.50 125 PRO A CA 1
ATOM 978 C C . PRO A 1 125 ? 14.130 4.374 -16.594 1.00 94.50 125 PRO A C 1
ATOM 980 O O . PRO A 1 125 ? 14.467 3.205 -16.759 1.00 94.50 125 PRO A O 1
ATOM 983 N N . THR A 1 126 ? 13.663 4.838 -15.438 1.00 96.75 126 THR A N 1
ATOM 984 C CA . THR A 1 126 ? 13.504 4.023 -14.241 1.00 96.75 126 THR A CA 1
ATOM 985 C C . THR A 1 126 ? 12.049 3.627 -14.060 1.00 96.75 126 THR A C 1
ATOM 987 O O . THR A 1 126 ? 11.151 4.474 -14.051 1.00 96.75 126 THR A O 1
ATOM 990 N N . VAL A 1 127 ? 11.835 2.331 -13.862 1.00 97.00 127 VAL A N 1
ATOM 991 C CA . VAL A 1 127 ? 10.535 1.732 -13.557 1.00 97.00 127 VAL A CA 1
ATOM 992 C C . VAL A 1 127 ? 10.580 1.032 -12.207 1.00 97.00 127 VAL A C 1
ATOM 994 O O . VAL A 1 127 ? 11.635 0.596 -11.746 1.00 97.00 127 VAL A O 1
ATOM 997 N N . THR A 1 128 ? 9.428 0.932 -11.553 1.00 97.69 128 THR A N 1
ATOM 998 C CA . THR A 1 128 ? 9.265 0.284 -10.248 1.00 97.69 128 THR A CA 1
ATOM 999 C C . THR A 1 128 ? 8.188 -0.790 -10.319 1.00 97.69 128 THR A C 1
ATOM 1001 O O . THR A 1 128 ? 7.139 -0.574 -10.928 1.00 97.69 128 THR A O 1
ATOM 1004 N N . CYS A 1 129 ? 8.445 -1.945 -9.704 1.00 97.56 129 CYS A N 1
ATOM 1005 C CA . CYS A 1 129 ? 7.473 -3.025 -9.598 1.00 97.56 129 CYS A CA 1
ATOM 1006 C C . CYS A 1 129 ? 6.401 -2.673 -8.558 1.00 97.56 129 CYS A C 1
ATOM 1008 O O . CYS A 1 129 ? 6.680 -2.560 -7.359 1.00 97.56 129 CYS A O 1
ATOM 1010 N N . ASN A 1 130 ? 5.169 -2.482 -9.018 1.00 97.06 130 ASN A N 1
ATOM 1011 C CA . ASN A 1 130 ? 4.034 -2.105 -8.188 1.00 97.06 130 ASN A CA 1
ATOM 1012 C C . ASN A 1 130 ? 3.363 -3.306 -7.514 1.00 97.06 130 ASN A C 1
ATOM 1014 O O . ASN A 1 130 ? 3.602 -4.466 -7.841 1.00 97.06 130 ASN A O 1
ATOM 1018 N N . ILE A 1 131 ? 2.461 -3.003 -6.574 1.00 96.88 131 ILE A N 1
ATOM 1019 C CA . ILE A 1 131 ? 1.692 -3.986 -5.795 1.00 96.88 131 ILE A CA 1
ATOM 1020 C C . ILE A 1 131 ? 0.792 -4.884 -6.666 1.00 96.88 131 ILE A C 1
ATOM 1022 O O . ILE A 1 131 ? 0.336 -5.933 -6.219 1.00 96.88 131 ILE A O 1
ATOM 1026 N N . ASP A 1 132 ? 0.498 -4.480 -7.901 1.00 95.56 132 ASP A N 1
ATOM 1027 C CA . ASP A 1 132 ? -0.284 -5.224 -8.893 1.00 95.56 132 ASP A CA 1
ATOM 1028 C C . ASP A 1 132 ? 0.576 -6.111 -9.806 1.00 95.56 132 ASP A C 1
ATOM 1030 O O . ASP A 1 132 ? 0.063 -6.669 -10.774 1.00 95.56 132 ASP A O 1
ATOM 1034 N N . SER A 1 133 ? 1.862 -6.284 -9.476 1.00 96.19 133 SER A N 1
ATOM 1035 C CA . SER A 1 133 ? 2.844 -7.019 -10.286 1.00 96.19 133 SER A CA 1
ATOM 1036 C C . SER A 1 133 ? 3.040 -6.426 -11.687 1.00 96.19 133 SER A C 1
ATOM 1038 O O . SER A 1 133 ? 3.378 -7.139 -12.635 1.00 96.19 133 SER A O 1
ATOM 1040 N N . LYS A 1 134 ? 2.838 -5.109 -11.829 1.00 96.62 134 LYS A N 1
ATOM 1041 C CA . LYS A 1 134 ? 3.118 -4.357 -13.057 1.00 96.62 134 LYS A CA 1
ATOM 1042 C C . LYS A 1 134 ? 4.225 -3.336 -12.843 1.00 96.62 134 LYS A C 1
ATOM 1044 O O . LYS A 1 134 ? 4.430 -2.816 -11.749 1.00 96.62 134 LYS A O 1
ATOM 1049 N N . TRP A 1 135 ? 4.924 -3.018 -13.924 1.00 96.88 135 TRP A N 1
ATOM 1050 C CA . TRP A 1 135 ? 5.912 -1.947 -13.943 1.00 96.88 135 TRP A CA 1
ATOM 1051 C C . TRP A 1 135 ? 5.229 -0.584 -14.068 1.00 96.88 135 TRP A C 1
ATOM 1053 O O . TRP A 1 135 ? 4.391 -0.391 -14.946 1.00 96.88 135 TRP A O 1
ATOM 1063 N N . SER A 1 136 ? 5.618 0.368 -13.219 1.00 97.00 136 SER A N 1
ATOM 1064 C CA . SER A 1 136 ? 5.128 1.751 -13.226 1.00 97.00 136 SER A CA 1
ATOM 1065 C C . SER A 1 136 ? 6.292 2.745 -13.311 1.00 97.00 136 SER A C 1
ATOM 1067 O O . SER A 1 136 ? 7.318 2.512 -12.667 1.00 97.00 136 SER A O 1
ATOM 1069 N N . PRO A 1 137 ? 6.186 3.830 -14.105 1.00 95.25 137 PRO A N 1
ATOM 1070 C CA . PRO A 1 137 ? 5.001 4.294 -14.853 1.00 95.25 137 PRO A CA 1
ATOM 1071 C C . PRO A 1 137 ? 4.673 3.491 -16.128 1.00 95.25 137 PRO A C 1
ATOM 1073 O O . PRO A 1 137 ? 3.759 3.851 -16.861 1.00 95.25 137 PRO A O 1
ATOM 1076 N N . GLY A 1 138 ? 5.412 2.416 -16.397 1.00 94.12 138 GLY A N 1
ATOM 1077 C CA . GLY A 1 138 ? 5.326 1.599 -17.605 1.00 94.12 138 GLY A CA 1
ATOM 1078 C C . GLY A 1 138 ? 6.707 1.482 -18.241 1.00 94.12 138 GLY A C 1
ATOM 1079 O O . GLY A 1 138 ? 7.579 2.307 -17.975 1.00 94.12 138 GLY A O 1
ATOM 1080 N N . LEU A 1 139 ? 6.930 0.447 -19.052 1.00 95.31 139 LEU A N 1
ATOM 1081 C CA . LEU A 1 139 ? 8.228 0.250 -19.700 1.00 95.31 139 LEU A CA 1
ATOM 1082 C C . LEU A 1 139 ? 8.482 1.352 -20.746 1.00 95.31 139 LEU A C 1
ATOM 1084 O O . LEU A 1 139 ? 7.591 1.604 -21.566 1.00 95.31 139 LEU A O 1
ATOM 1088 N N . PRO A 1 140 ? 9.662 2.006 -20.746 1.00 95.75 140 PRO A N 1
ATOM 1089 C CA . PRO A 1 140 ? 9.987 3.000 -21.758 1.00 95.75 140 PRO A CA 1
ATOM 1090 C C . PRO A 1 140 ? 10.182 2.355 -23.134 1.00 95.75 140 PRO A C 1
ATOM 1092 O O . PRO A 1 140 ? 10.422 1.152 -23.263 1.00 95.75 140 PRO A O 1
ATOM 1095 N N . LYS A 1 141 ? 10.091 3.176 -24.182 1.00 96.06 141 LYS A N 1
ATOM 1096 C CA . LYS A 1 141 ? 10.326 2.762 -25.570 1.00 96.06 141 LYS A CA 1
ATOM 1097 C C . LYS A 1 141 ? 11.558 3.465 -26.116 1.00 96.06 141 LYS A C 1
ATOM 1099 O O . LYS A 1 141 ? 11.731 4.656 -25.893 1.00 96.06 141 LYS A O 1
ATOM 1104 N N . CYS A 1 142 ? 12.381 2.742 -26.862 1.00 95.69 142 CYS A N 1
ATOM 1105 C CA . CYS A 1 142 ? 13.506 3.319 -27.587 1.00 95.69 142 CYS A CA 1
ATOM 1106 C C . CYS A 1 142 ? 13.111 3.497 -29.054 1.00 95.69 142 CYS A C 1
ATOM 1108 O O . CYS A 1 142 ? 12.865 2.516 -29.759 1.00 95.69 142 CYS A O 1
ATOM 1110 N N . THR A 1 143 ? 13.044 4.740 -29.521 1.00 94.12 143 THR A N 1
ATOM 1111 C CA . THR A 1 143 ? 12.767 5.067 -30.926 1.00 94.12 143 THR A CA 1
ATOM 1112 C C . THR A 1 143 ? 14.050 5.486 -31.609 1.00 94.12 143 THR A C 1
ATOM 1114 O O . THR A 1 143 ? 14.829 6.238 -31.025 1.00 94.12 143 THR A O 1
ATOM 1117 N N . LYS A 1 144 ? 14.282 5.001 -32.832 1.00 91.88 144 LYS A N 1
ATOM 1118 C CA . LYS A 1 144 ? 15.447 5.422 -33.610 1.00 91.88 144 LYS A CA 1
ATOM 1119 C C . LYS A 1 144 ? 15.394 6.939 -33.753 1.00 91.88 144 LYS A C 1
ATOM 1121 O O . LYS A 1 144 ? 14.316 7.482 -34.002 1.00 91.88 144 LYS A O 1
ATOM 1126 N N . ASN A 1 145 ? 16.531 7.601 -33.593 1.00 78.69 145 ASN A N 1
ATOM 1127 C CA . ASN A 1 145 ? 16.666 8.998 -33.959 1.00 78.69 145 ASN A CA 1
ATOM 1128 C C . ASN A 1 145 ? 16.257 9.078 -35.423 1.00 78.69 145 ASN A C 1
ATOM 1130 O O . ASN A 1 145 ? 16.898 8.476 -36.287 1.00 78.69 145 ASN A O 1
ATOM 1134 N N . GLY A 1 146 ? 15.112 9.702 -35.691 1.00 62.00 146 GLY A N 1
ATOM 1135 C CA . GLY A 1 146 ? 14.731 9.977 -37.057 1.00 62.00 146 GLY A CA 1
ATOM 1136 C C . GLY A 1 146 ? 15.864 10.807 -37.625 1.00 62.00 146 GLY A C 1
ATOM 1137 O O . GLY A 1 146 ? 16.040 11.955 -37.224 1.00 62.00 146 GLY A O 1
ATOM 1138 N N . ASN A 1 147 ? 16.640 10.234 -38.543 1.00 52.31 147 ASN A N 1
ATOM 1139 C CA . ASN A 1 147 ? 17.264 11.061 -39.547 1.00 52.31 147 ASN A CA 1
ATOM 1140 C C . ASN A 1 147 ? 16.096 11.881 -40.096 1.00 52.31 147 ASN A C 1
ATOM 1142 O O . ASN A 1 147 ? 15.187 11.311 -40.704 1.00 52.31 147 ASN A O 1
ATOM 1146 N N . ALA A 1 148 ? 16.080 13.187 -39.844 1.00 48.56 148 ALA A N 1
ATOM 1147 C CA . ALA A 1 148 ? 15.370 14.109 -40.704 1.00 48.56 148 ALA A CA 1
ATOM 1148 C C . ALA A 1 148 ? 16.052 14.012 -42.075 1.00 48.56 148 ALA A C 1
ATOM 1150 O O . ALA A 1 148 ? 16.823 14.875 -42.475 1.00 48.56 148 ALA A O 1
ATOM 1151 N N . LEU A 1 149 ? 15.811 12.913 -42.790 1.00 51.53 149 LEU A N 1
ATOM 1152 C CA . LEU A 1 149 ? 15.845 12.934 -44.231 1.00 51.53 149 LEU A CA 1
ATOM 1153 C C . LEU A 1 149 ? 14.592 13.724 -44.593 1.00 51.53 149 LEU A C 1
ATOM 1155 O O . LEU A 1 149 ? 13.505 13.166 -44.728 1.00 51.53 149 LEU A O 1
ATOM 1159 N N . VAL A 1 150 ? 14.739 15.046 -44.691 1.00 50.28 150 VAL A N 1
ATOM 1160 C CA . VAL A 1 150 ? 13.889 15.853 -45.565 1.00 50.28 150 VAL A CA 1
ATOM 1161 C C . VAL A 1 150 ? 14.168 15.324 -46.973 1.00 50.28 150 VAL A C 1
ATOM 1163 O O . VAL A 1 150 ? 15.054 15.789 -47.679 1.00 50.28 150 VAL A O 1
ATOM 1166 N N . GLY A 1 151 ? 13.500 14.224 -47.305 1.00 42.81 151 GLY A N 1
ATOM 1167 C CA . GLY A 1 151 ? 13.624 13.482 -48.547 1.00 42.81 151 GLY A CA 1
ATOM 1168 C C . GLY A 1 151 ? 12.326 13.588 -49.329 1.00 42.81 151 GLY A C 1
ATOM 1169 O O . GLY A 1 151 ? 11.517 12.675 -49.272 1.00 42.81 151 GLY A O 1
ATOM 1170 N N . ASN A 1 152 ? 12.197 14.721 -50.028 1.00 47.41 152 ASN A N 1
ATOM 1171 C CA . ASN A 1 152 ? 11.491 14.993 -51.290 1.00 47.41 152 ASN A CA 1
ATOM 1172 C C . ASN A 1 152 ? 10.005 14.640 -51.493 1.00 47.41 152 ASN A C 1
ATOM 1174 O O . ASN A 1 152 ? 9.567 13.513 -51.302 1.00 47.41 152 ASN A O 1
ATOM 1178 N N . GLY A 1 153 ? 9.273 15.593 -52.097 1.00 44.47 153 GLY A N 1
ATOM 1179 C CA . GLY A 1 153 ? 7.947 15.339 -52.662 1.00 44.47 153 GLY A CA 1
ATOM 1180 C C . GLY A 1 153 ? 7.305 16.469 -53.479 1.00 44.47 153 GLY A C 1
ATOM 1181 O O . GLY A 1 153 ? 6.105 16.667 -53.343 1.00 44.47 153 GLY A O 1
ATOM 1182 N N . ASN A 1 154 ? 8.032 17.195 -54.342 1.00 46.00 154 ASN A N 1
ATOM 1183 C CA . ASN A 1 154 ? 7.370 17.977 -55.402 1.00 46.00 154 ASN A CA 1
ATOM 1184 C C . ASN A 1 154 ? 7.039 17.049 -56.578 1.00 46.00 154 ASN A C 1
ATOM 1186 O O . ASN A 1 154 ? 7.770 16.983 -57.563 1.00 46.00 154 ASN A O 1
ATOM 1190 N N . ALA A 1 155 ? 5.934 16.318 -56.449 1.00 46.31 155 ALA A N 1
ATOM 1191 C CA . ALA A 1 155 ? 5.256 15.663 -57.557 1.00 46.31 155 ALA A CA 1
ATOM 1192 C C . ALA A 1 155 ? 4.034 16.513 -57.934 1.00 46.31 155 ALA A C 1
ATOM 1194 O O . ALA A 1 155 ? 3.004 16.450 -57.269 1.00 46.31 155 ALA A O 1
ATOM 1195 N N . LEU A 1 156 ? 4.149 17.318 -58.993 1.00 42.28 156 LEU A N 1
ATOM 1196 C CA . LEU A 1 156 ? 2.994 17.903 -59.675 1.00 42.28 156 LEU A CA 1
ATOM 1197 C C . LEU A 1 156 ? 2.819 17.171 -61.003 1.00 42.28 156 LEU A C 1
ATOM 1199 O O . LEU A 1 156 ? 3.529 17.418 -61.974 1.00 42.28 156 LEU A O 1
ATOM 1203 N N . VAL A 1 157 ? 1.874 16.236 -61.010 1.00 42.03 157 VAL A N 1
ATOM 1204 C CA . VAL A 1 157 ? 1.344 15.596 -62.213 1.00 42.03 157 VAL A CA 1
ATOM 1205 C C . VAL A 1 157 ? 0.005 16.243 -62.562 1.00 42.03 157 VAL A C 1
ATOM 1207 O O . VAL A 1 157 ? -0.946 16.134 -61.797 1.00 42.03 157 VAL A O 1
ATOM 1210 N N . GLY A 1 158 ? -0.053 16.848 -63.753 1.00 34.31 158 GLY A N 1
ATOM 1211 C CA . GLY A 1 158 ? -1.223 16.812 -64.637 1.00 34.31 158 GLY A CA 1
ATOM 1212 C C . GLY A 1 158 ? -2.216 17.976 -64.575 1.00 34.31 158 GLY A C 1
ATOM 1213 O O . GLY A 1 158 ? -3.020 18.074 -63.657 1.00 34.31 158 GLY A O 1
ATOM 1214 N N . GLY A 1 159 ? -2.254 18.766 -65.652 1.00 36.53 159 GLY A N 1
ATOM 1215 C CA . GLY A 1 159 ? -3.368 19.654 -65.995 1.00 36.53 159 GLY A CA 1
ATOM 1216 C C . GLY A 1 159 ? -3.275 20.114 -67.452 1.00 36.53 159 GLY A C 1
ATOM 1217 O O . GLY A 1 159 ? -2.602 21.093 -67.753 1.00 36.53 159 GLY A O 1
ATOM 1218 N N . LEU A 1 160 ? -3.904 19.367 -68.363 1.00 50.19 160 LEU A N 1
ATOM 1219 C CA . LEU A 1 160 ? -4.114 19.734 -69.769 1.00 50.19 160 LEU A CA 1
ATOM 1220 C C . LEU A 1 160 ? -5.072 20.930 -69.854 1.00 50.19 160 LEU A C 1
ATOM 1222 O O . LEU A 1 160 ? -6.151 20.821 -69.291 1.00 50.19 160 LEU A O 1
ATOM 1226 N N . THR A 1 161 ? -4.726 21.983 -70.608 1.00 40.38 161 THR A N 1
ATOM 1227 C CA . THR A 1 161 ? -5.626 22.709 -71.539 1.00 40.38 161 THR A CA 1
ATOM 1228 C C . THR A 1 161 ? -4.910 23.896 -72.194 1.00 40.38 161 THR A C 1
ATOM 1230 O O . THR A 1 161 ? -4.349 24.731 -71.495 1.00 40.38 161 THR A O 1
ATOM 1233 N N . GLY A 1 162 ? -5.043 24.025 -73.519 1.00 39.50 162 GLY A N 1
ATOM 1234 C CA . GLY A 1 162 ? -5.052 25.328 -74.199 1.00 39.50 162 GLY A CA 1
ATOM 1235 C C . GLY A 1 162 ? -3.743 25.779 -74.845 1.00 39.50 162 GLY A C 1
ATOM 1236 O O . GLY A 1 162 ? -2.921 26.441 -74.225 1.00 39.50 162 GLY A O 1
ATOM 1237 N N . ALA A 1 163 ? -3.598 25.488 -76.136 1.00 42.66 163 ALA A N 1
ATOM 1238 C CA . ALA A 1 163 ? -2.623 26.120 -77.010 1.00 42.66 163 ALA A CA 1
ATOM 1239 C C . ALA A 1 163 ? -2.979 27.593 -77.268 1.00 42.66 163 ALA A C 1
ATOM 1241 O O . ALA A 1 163 ? -4.105 27.870 -77.669 1.00 42.66 163 ALA A O 1
ATOM 1242 N N . VAL A 1 164 ? -1.999 28.497 -77.166 1.00 42.94 164 VAL A N 1
ATOM 1243 C CA . VAL A 1 164 ? -1.859 29.643 -78.080 1.00 42.94 164 VAL A CA 1
ATOM 1244 C C . VAL A 1 164 ? -0.364 29.886 -78.284 1.00 42.94 164 VAL A C 1
ATOM 1246 O O . VAL A 1 164 ? 0.345 30.336 -77.389 1.00 42.94 164 VAL A O 1
ATOM 1249 N N . VAL A 1 165 ? 0.128 29.539 -79.470 1.00 44.28 165 VAL A N 1
ATOM 1250 C CA . VAL A 1 165 ? 1.480 29.864 -79.924 1.00 44.28 165 VAL A CA 1
ATOM 1251 C C . VAL A 1 165 ? 1.436 31.295 -80.452 1.00 44.28 165 VAL A C 1
ATOM 1253 O O . VAL A 1 165 ? 0.974 31.533 -81.563 1.00 44.28 165 VAL A O 1
ATOM 1256 N N . THR A 1 166 ? 1.889 32.261 -79.658 1.00 45.22 166 THR A N 1
ATOM 1257 C CA . THR A 1 166 ? 2.188 33.610 -80.155 1.00 45.22 166 THR A CA 1
ATOM 1258 C C . THR A 1 166 ? 3.687 33.717 -80.375 1.00 45.22 166 THR A C 1
ATOM 1260 O O . THR A 1 166 ? 4.452 33.836 -79.423 1.00 45.22 166 THR A O 1
ATOM 1263 N N . ILE A 1 167 ? 4.093 33.632 -81.641 1.00 52.44 167 ILE A N 1
ATOM 1264 C CA . ILE A 1 167 ? 5.451 33.896 -82.123 1.00 52.44 167 ILE A CA 1
ATOM 1265 C C . ILE A 1 167 ? 5.689 35.412 -82.041 1.00 52.44 167 ILE A C 1
ATOM 1267 O O . ILE A 1 167 ? 5.014 36.147 -82.765 1.00 52.44 167 ILE A O 1
ATOM 1271 N N . PRO A 1 168 ? 6.630 35.926 -81.228 1.00 53.19 168 PRO A N 1
ATOM 1272 C CA . PRO A 1 168 ? 7.117 37.282 -81.400 1.00 53.19 168 PRO A CA 1
ATOM 1273 C C . PRO A 1 168 ? 8.108 37.277 -82.565 1.00 53.19 168 PRO A C 1
ATOM 1275 O O . PRO A 1 168 ? 9.113 36.568 -82.568 1.00 53.19 168 PRO A O 1
ATOM 1278 N N . ILE A 1 169 ? 7.745 38.050 -83.578 1.00 54.75 169 ILE A N 1
ATOM 1279 C CA . ILE A 1 169 ? 8.442 38.276 -84.838 1.00 54.75 169 ILE A CA 1
ATOM 1280 C C . ILE A 1 169 ? 9.906 38.672 -84.588 1.00 54.75 169 ILE A C 1
ATOM 1282 O O . ILE A 1 169 ? 10.192 39.629 -83.872 1.00 54.75 169 ILE A O 1
ATOM 1286 N N . LEU A 1 170 ? 10.824 37.944 -85.231 1.00 45.56 170 LEU A N 1
ATOM 1287 C CA . LEU A 1 170 ? 12.204 38.362 -85.462 1.00 45.56 170 LEU A CA 1
ATOM 1288 C C . LEU A 1 170 ? 12.195 39.689 -86.231 1.00 45.56 170 LEU A C 1
ATOM 1290 O O . LEU A 1 170 ? 11.872 39.708 -87.417 1.00 45.56 170 LEU A O 1
ATOM 1294 N N . LEU A 1 171 ? 12.603 40.781 -85.587 1.00 55.06 171 LEU A N 1
ATOM 1295 C CA . LEU A 1 171 ? 13.181 41.916 -86.297 1.00 55.06 171 LEU A CA 1
ATOM 1296 C C . LEU A 1 171 ? 14.688 41.901 -86.079 1.00 55.06 171 LEU A C 1
ATOM 1298 O O . LEU A 1 171 ? 15.229 42.330 -85.064 1.00 55.06 171 LEU A O 1
ATOM 1302 N N . VAL A 1 172 ? 15.330 41.321 -87.085 1.00 49.00 172 VAL A N 1
ATOM 1303 C CA . VAL A 1 172 ? 16.731 41.493 -87.430 1.00 49.00 172 VAL A CA 1
ATOM 1304 C C . VAL A 1 172 ? 16.947 42.954 -87.817 1.00 49.00 172 VAL A C 1
ATOM 1306 O O . VAL A 1 172 ? 16.298 43.434 -88.743 1.00 49.00 172 VAL A O 1
ATOM 1309 N N . GLN A 1 173 ? 17.915 43.628 -87.196 1.00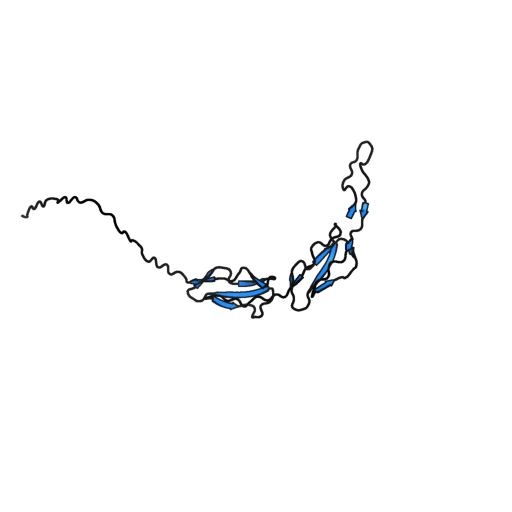 48.34 173 GLN A N 1
ATOM 1310 C CA . GLN A 1 173 ? 18.653 44.689 -87.882 1.00 48.34 173 GLN A CA 1
ATOM 1311 C C . GLN A 1 173 ? 20.094 44.798 -87.367 1.00 48.34 173 GLN A C 1
ATOM 1313 O O . GLN A 1 173 ? 2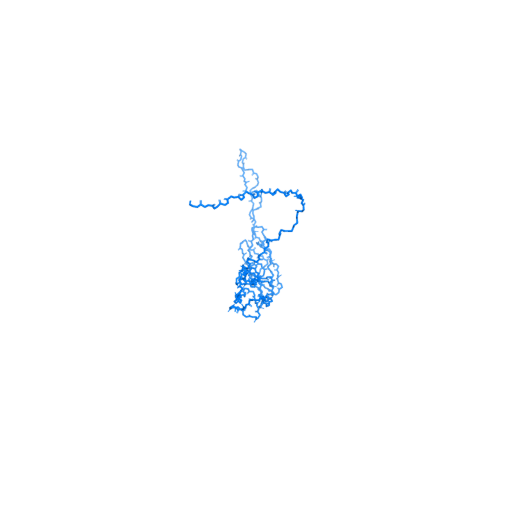0.403 45.434 -86.368 1.00 48.34 173 GLN A O 1
ATOM 1318 N N . ASN A 1 174 ? 20.944 44.045 -88.066 1.00 42.81 174 ASN A N 1
ATOM 1319 C CA . ASN A 1 174 ? 22.311 44.325 -88.511 1.00 42.81 174 ASN A CA 1
ATOM 1320 C C . ASN A 1 174 ? 22.992 45.629 -88.033 1.00 42.81 174 ASN A C 1
ATOM 1322 O O . ASN A 1 174 ? 22.563 46.724 -88.378 1.00 42.81 174 ASN A O 1
ATOM 1326 N N . TYR A 1 175 ? 24.127 45.456 -87.341 1.00 41.56 175 TYR A N 1
ATOM 1327 C CA . TYR A 1 175 ? 25.493 45.809 -87.783 1.00 41.56 175 TYR A CA 1
ATOM 1328 C C . TYR A 1 175 ? 25.680 47.077 -88.659 1.00 41.56 175 TYR A C 1
ATOM 1330 O O . TYR A 1 175 ? 25.241 47.089 -89.805 1.00 41.56 175 TYR A O 1
ATOM 1338 N N . TRP A 1 176 ? 26.428 48.080 -88.166 1.00 39.88 176 TRP A N 1
ATOM 1339 C CA . TRP A 1 176 ? 27.774 48.502 -88.634 1.00 39.88 176 TRP A CA 1
ATOM 1340 C C . TRP A 1 176 ? 28.132 49.950 -88.231 1.00 39.88 176 TRP A C 1
ATOM 1342 O O . TRP A 1 176 ? 27.312 50.854 -88.372 1.00 39.88 176 TRP A O 1
ATOM 1352 N N . MET A 1 177 ? 29.424 50.095 -87.889 1.00 36.62 177 MET A N 1
ATOM 1353 C CA . MET A 1 177 ? 30.267 51.289 -87.658 1.00 36.62 177 MET A CA 1
ATOM 1354 C C . MET A 1 177 ? 30.173 51.997 -86.306 1.00 36.62 177 MET A C 1
ATOM 1356 O O . MET A 1 177 ? 29.158 52.659 -86.016 1.00 36.62 177 MET A O 1
#

InterPro domains:
  IPR000436 Sushi/SCR/CCP domain [PF00084] (27-82)
  IPR000436 Sushi/SCR/CCP domain [PF00084] (87-142)
  IPR000436 Sushi/SCR/CCP domain [PS50923] (25-84)
  IPR000436 Sushi/SCR/CCP domain [PS50923] (85-144)
  IPR000436 Sushi/SCR/CCP domain [SM00032] (27-82)
  IPR000436 Sushi/SCR/CCP domain [SM00032] (87-142)
  IPR000436 Sushi/SCR/CCP domain [cd00033] (27-83)
  IPR000436 Sushi/SCR/CCP domain [cd00033] (90-142)
  IPR035976 Sushi/SCR/CCP superfamily [SSF57535] (2-36)
  IPR035976 Sushi/SCR/CCP superfamily [SSF57535] (26-90)
  IPR035976 Sushi/SCR/CCP superfamily [SSF57535] (80-143)
  IPR050350 Complement & Cell Adhesion Regulators [PTHR19325] (8-144)